Protein AF-A0A109KL50-F1 (afdb_monomer_lite)

InterPro domains:
  IPR015927 Peptidase S24/S26A/S26B/S26C [PF00717] (3-84)
  IPR036286 LexA/Signal peptidase-like superfamily [SSF51306] (3-86)
  IPR039418 LexA-like [cd06529] (3-81)

Organism: Pseudomonas fluorescens (NCBI:txid294)

Sequence (116 aa):
MVDNSMIDIIQQGATLAIDRGRTQIIDGEIYAVEHDGMLRIKYLYNRPGGGLRMRSHNASEHPDEYLNHEERFEQSFKIVGWVFWWSTLNNRRPPVPLDEHLLGWEGSKSEPEVGN

Foldseek 3Di:
DPDCLACVPANDPKDFDFDQVAFDADAQFWFF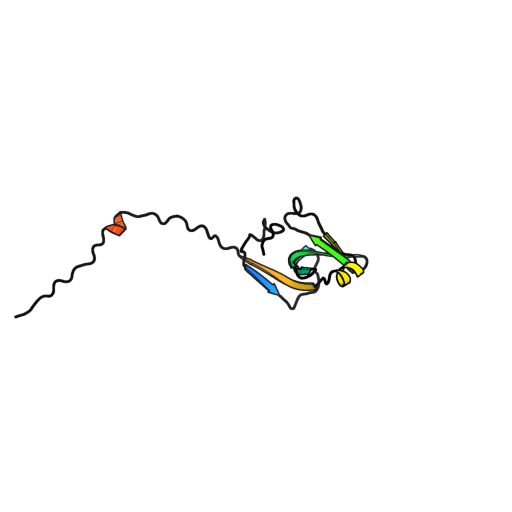KQWLNDTDIFGWDADPQRKIWTHGPPCVVPPIDIDHNVRCVVRVIGTRGTTPDIDDDPPPDDPDPPPVVVVPDPDDDDDDPPDD

pLDDT: mean 86.59, std 15.34, range [46.47, 98.62]

Secondary structure (DSSP, 8-state):
----TTTTTS-TT-EEEEETT--SPPTT-EEEEEETTEEEEEEEEEEGGGEEEEE-SSTTTSPPEEE-HHHHHHTT-EEEEEEEEEE------PPPP--GGGTT------------

Structure (mmCIF, N/CA/C/O backbone):
data_AF-A0A109KL50-F1
#
_entry.id   AF-A0A109KL50-F1
#
loop_
_atom_site.group_PDB
_atom_site.id
_atom_site.type_symbol
_atom_site.label_atom_id
_atom_site.label_alt_id
_atom_site.label_comp_id
_atom_site.label_asym_id
_atom_site.label_entity_id
_atom_site.label_seq_id
_atom_site.pdbx_PDB_ins_code
_atom_site.Cartn_x
_atom_site.Cartn_y
_atom_site.Cartn_z
_atom_site.occupancy
_atom_site.B_iso_or_equiv
_atom_site.auth_seq_id
_atom_site.auth_comp_id
_atom_site.auth_asym_id
_atom_site.auth_atom_id
_atom_site.pdbx_PDB_model_num
ATOM 1 N N . MET A 1 1 ? -4.291 -5.861 -12.693 1.00 51.41 1 MET A N 1
ATOM 2 C CA . MET A 1 1 ? -4.184 -4.481 -12.181 1.00 51.41 1 MET A CA 1
ATOM 3 C C . MET A 1 1 ? -3.736 -3.618 -13.342 1.00 51.41 1 MET A C 1
ATOM 5 O O . MET A 1 1 ? -2.789 -4.020 -13.999 1.00 51.41 1 MET A O 1
ATOM 9 N N . VAL A 1 2 ? -4.474 -2.566 -13.687 1.00 59.41 2 VAL A N 1
ATOM 10 C CA . VAL A 1 2 ? -4.133 -1.616 -14.767 1.00 59.41 2 VAL A CA 1
ATOM 11 C C . VAL A 1 2 ? -3.988 -0.244 -14.111 1.00 59.41 2 VAL A C 1
ATOM 13 O O . VAL A 1 2 ? -4.696 0.697 -14.446 1.00 59.41 2 VAL A O 1
ATOM 16 N N . ASP A 1 3 ? -3.170 -0.179 -13.062 1.00 70.25 3 ASP A N 1
ATOM 17 C CA . ASP A 1 3 ? -2.897 1.061 -12.344 1.00 70.25 3 ASP A CA 1
ATOM 18 C C . ASP A 1 3 ? -1.408 1.381 -12.474 1.00 70.25 3 ASP A C 1
ATOM 20 O O . ASP A 1 3 ? -0.561 0.495 -12.373 1.00 70.25 3 ASP A O 1
ATOM 24 N N . ASN A 1 4 ? -1.098 2.644 -12.760 1.00 83.94 4 ASN A N 1
ATOM 25 C CA . ASN A 1 4 ? 0.260 3.175 -12.855 1.00 83.94 4 ASN A CA 1
ATOM 26 C C . ASN A 1 4 ? 0.701 3.854 -11.546 1.00 83.94 4 ASN A C 1
ATOM 28 O O . ASN A 1 4 ? 1.711 4.554 -11.508 1.00 83.94 4 ASN A O 1
ATOM 32 N N . SER A 1 5 ? -0.033 3.634 -10.453 1.00 85.69 5 SER A N 1
ATOM 33 C CA . SER A 1 5 ? 0.204 4.328 -9.188 1.00 85.69 5 SER A CA 1
ATOM 34 C C . SER A 1 5 ? 1.462 3.841 -8.469 1.00 85.69 5 SER A C 1
ATOM 36 O O . SER A 1 5 ? 2.088 4.585 -7.712 1.00 85.69 5 SER A O 1
ATOM 38 N N . MET A 1 6 ? 1.859 2.600 -8.747 1.00 92.75 6 MET A N 1
ATOM 39 C CA . MET A 1 6 ? 3.066 1.971 -8.218 1.00 92.75 6 MET A CA 1
ATOM 40 C C . MET A 1 6 ? 4.105 1.684 -9.314 1.00 92.75 6 MET A C 1
ATOM 42 O O . MET A 1 6 ? 5.090 1.011 -9.026 1.00 92.75 6 MET A O 1
ATOM 46 N N . ILE A 1 7 ? 3.911 2.182 -10.546 1.00 89.62 7 ILE A N 1
ATOM 47 C CA . ILE A 1 7 ? 4.626 1.721 -11.754 1.00 89.62 7 ILE A CA 1
ATOM 48 C C . ILE A 1 7 ? 6.153 1.818 -11.664 1.00 89.62 7 ILE A C 1
ATOM 50 O O . ILE A 1 7 ? 6.850 0.953 -12.193 1.00 89.62 7 ILE A O 1
ATOM 54 N N . ASP A 1 8 ? 6.661 2.824 -10.954 1.00 88.12 8 ASP A N 1
ATOM 55 C CA . ASP A 1 8 ? 8.098 3.073 -10.804 1.00 88.12 8 ASP A CA 1
ATOM 56 C C . ASP A 1 8 ? 8.815 1.968 -10.014 1.00 88.12 8 ASP A C 1
ATOM 58 O O . ASP A 1 8 ? 10.019 1.774 -10.172 1.00 88.12 8 ASP A O 1
ATOM 62 N N . ILE A 1 9 ? 8.079 1.221 -9.182 1.00 92.12 9 ILE A N 1
ATOM 63 C CA . ILE A 1 9 ? 8.622 0.118 -8.376 1.00 92.12 9 ILE A CA 1
ATOM 64 C C . ILE A 1 9 ? 7.998 -1.238 -8.710 1.00 92.12 9 ILE A C 1
ATOM 66 O O . ILE A 1 9 ? 8.697 -2.251 -8.735 1.00 92.12 9 ILE A O 1
ATOM 70 N N . ILE A 1 10 ? 6.698 -1.267 -8.990 1.00 92.38 10 ILE A N 1
ATOM 71 C CA . ILE A 1 10 ? 5.898 -2.444 -9.316 1.00 92.38 10 ILE A CA 1
ATOM 72 C C . ILE A 1 10 ? 5.332 -2.201 -10.709 1.00 92.38 10 ILE A C 1
ATOM 74 O O . ILE A 1 10 ? 4.305 -1.548 -10.887 1.00 92.38 10 ILE A O 1
ATOM 78 N N . GLN A 1 11 ? 6.041 -2.718 -11.707 1.00 90.69 11 GLN A N 1
ATOM 79 C CA . GLN A 1 11 ? 5.692 -2.495 -13.102 1.00 90.69 11 GLN A CA 1
ATOM 80 C C . GLN A 1 11 ? 4.387 -3.204 -13.476 1.00 90.69 11 GLN A C 1
ATOM 82 O O . GLN A 1 11 ? 3.973 -4.198 -12.872 1.00 90.69 11 GLN A O 1
ATOM 87 N N . GLN A 1 12 ? 3.758 -2.717 -14.541 1.00 87.81 12 GLN A N 1
ATOM 88 C CA . GLN A 1 12 ? 2.562 -3.321 -15.104 1.00 87.81 12 GLN A CA 1
ATOM 89 C C . GLN A 1 12 ? 2.837 -4.788 -15.466 1.00 87.81 12 GLN A C 1
ATOM 91 O O . GLN A 1 12 ? 3.774 -5.097 -16.199 1.00 87.81 12 GLN A O 1
ATOM 96 N N . GLY A 1 13 ? 1.998 -5.696 -14.963 1.00 87.50 13 GLY A N 1
ATOM 97 C CA . GLY A 1 13 ? 2.163 -7.139 -15.168 1.00 87.50 13 GLY A CA 1
ATOM 98 C C . GLY A 1 13 ? 3.118 -7.827 -14.188 1.00 87.50 13 GLY A C 1
ATOM 99 O O . GLY A 1 13 ? 3.360 -9.025 -14.337 1.00 87.50 13 GLY A O 1
ATOM 100 N N . ALA A 1 14 ? 3.638 -7.118 -13.181 1.00 92.06 14 ALA A N 1
ATOM 101 C CA . ALA A 1 14 ? 4.392 -7.737 -12.098 1.00 92.06 14 ALA A CA 1
ATOM 102 C C . ALA A 1 14 ? 3.546 -8.766 -11.327 1.00 92.06 14 ALA A C 1
ATOM 104 O O . ALA A 1 14 ? 2.336 -8.613 -11.145 1.00 92.06 14 ALA A O 1
ATOM 105 N N . THR A 1 15 ? 4.210 -9.815 -10.843 1.00 93.88 15 THR A N 1
ATOM 106 C CA . THR A 1 15 ? 3.626 -10.797 -9.924 1.00 93.88 15 THR A CA 1
ATOM 107 C C . THR A 1 15 ? 3.949 -10.399 -8.490 1.00 93.88 15 THR A C 1
ATOM 109 O O . THR A 1 15 ? 5.089 -10.046 -8.188 1.00 93.88 15 THR A O 1
ATOM 112 N N . LEU A 1 16 ? 2.947 -10.466 -7.613 1.00 96.06 16 LEU A N 1
ATOM 113 C CA . LEU A 1 16 ? 3.030 -10.062 -6.210 1.00 96.06 16 LEU A CA 1
ATOM 114 C C . LEU A 1 16 ? 2.905 -11.284 -5.300 1.00 96.06 16 LEU A C 1
ATOM 116 O O . LEU A 1 16 ? 2.045 -12.136 -5.529 1.00 96.06 16 LEU A O 1
ATOM 120 N N . ALA A 1 17 ? 3.706 -11.330 -4.238 1.00 97.38 17 ALA A N 1
ATOM 121 C CA . ALA A 1 17 ? 3.507 -12.254 -3.129 1.00 97.38 17 ALA A CA 1
ATOM 122 C C . ALA A 1 17 ? 2.958 -11.489 -1.917 1.00 97.38 17 ALA A C 1
ATOM 124 O O . ALA A 1 17 ? 3.516 -10.469 -1.504 1.00 97.38 17 ALA A O 1
ATOM 125 N N . ILE A 1 18 ? 1.835 -11.972 -1.378 1.00 98.31 18 ILE A N 1
ATOM 126 C CA . ILE A 1 18 ? 1.059 -11.294 -0.333 1.00 98.31 18 ILE A CA 1
ATOM 127 C C . ILE A 1 18 ? 0.915 -12.218 0.877 1.00 98.31 18 ILE A C 1
ATOM 129 O O . ILE A 1 18 ? 0.424 -13.341 0.749 1.00 98.31 18 ILE A O 1
ATOM 133 N N . ASP A 1 19 ? 1.282 -11.724 2.057 1.00 98.25 19 ASP A N 1
ATOM 134 C CA . ASP A 1 19 ? 0.979 -12.360 3.338 1.00 98.25 19 ASP A CA 1
ATOM 135 C C . ASP A 1 19 ? -0.402 -11.900 3.831 1.00 98.25 19 ASP A C 1
ATOM 137 O O . ASP A 1 19 ? -0.571 -10.794 4.350 1.00 98.25 19 ASP A O 1
ATOM 141 N N . ARG A 1 20 ? -1.404 -12.772 3.673 1.00 98.12 20 ARG A N 1
ATOM 142 C CA . ARG A 1 20 ? -2.796 -12.517 4.085 1.00 98.12 20 ARG A CA 1
ATOM 143 C C . ARG A 1 20 ? -3.011 -12.569 5.601 1.00 98.12 20 ARG A C 1
ATOM 145 O O . ARG A 1 20 ? -4.061 -12.143 6.070 1.00 98.12 20 ARG A O 1
ATOM 152 N N . GLY A 1 21 ? -2.052 -13.097 6.365 1.00 97.75 21 GLY A N 1
ATOM 153 C CA . GLY A 1 21 ? -2.089 -13.090 7.828 1.00 97.75 21 GLY A CA 1
ATOM 154 C C . GLY A 1 21 ? -1.665 -11.747 8.422 1.00 97.75 21 GLY A C 1
ATOM 155 O O . GLY A 1 21 ? -1.981 -11.452 9.574 1.00 97.75 21 GLY A O 1
ATOM 156 N N . ARG A 1 22 ? -0.980 -10.904 7.638 1.00 97.00 22 ARG A N 1
ATOM 157 C CA . ARG A 1 22 ? -0.506 -9.585 8.065 1.00 97.00 22 ARG A CA 1
ATOM 158 C C . ARG A 1 22 ? -1.398 -8.473 7.540 1.00 97.00 22 ARG A C 1
ATOM 160 O O . ARG A 1 22 ? -1.154 -7.889 6.489 1.00 97.00 22 ARG A O 1
ATOM 167 N N . THR A 1 23 ? -2.425 -8.163 8.322 1.00 96.94 23 THR A N 1
ATOM 168 C CA . THR A 1 23 ? -3.369 -7.066 8.053 1.00 96.94 23 THR A CA 1
ATOM 169 C C . THR A 1 23 ? -3.154 -5.851 8.951 1.00 96.94 23 THR A C 1
ATOM 171 O O . THR A 1 23 ? -3.741 -4.798 8.715 1.00 96.94 23 THR A O 1
ATOM 174 N N . GLN A 1 24 ? -2.301 -5.961 9.971 1.00 96.75 24 GLN A N 1
ATOM 175 C CA . GLN A 1 24 ? -1.923 -4.819 10.793 1.00 96.75 24 GLN A CA 1
ATOM 176 C C . GLN A 1 24 ? -1.007 -3.886 9.998 1.00 96.75 24 GLN A C 1
ATOM 178 O O . GLN A 1 24 ? -0.018 -4.336 9.419 1.00 96.75 24 GLN A O 1
ATOM 183 N N . ILE A 1 25 ? -1.346 -2.595 9.980 1.00 97.19 25 ILE A N 1
ATOM 184 C CA . ILE A 1 25 ? -0.585 -1.569 9.263 1.00 97.19 25 ILE A CA 1
ATOM 185 C C . ILE A 1 25 ? 0.703 -1.266 10.025 1.00 97.19 25 ILE A C 1
ATOM 187 O O . ILE A 1 25 ? 0.657 -0.831 11.177 1.00 97.19 25 ILE A O 1
ATOM 191 N N . ILE A 1 26 ? 1.825 -1.442 9.336 1.00 97.81 26 ILE A N 1
ATOM 192 C CA . ILE A 1 26 ? 3.120 -0.861 9.667 1.00 97.81 26 ILE A CA 1
ATOM 193 C C . ILE A 1 26 ? 3.318 0.310 8.705 1.00 97.81 26 ILE A C 1
ATOM 195 O O . ILE A 1 26 ? 3.195 0.156 7.490 1.00 97.81 26 ILE A O 1
ATOM 199 N N . ASP A 1 27 ? 3.564 1.492 9.255 1.00 98.06 27 ASP A N 1
ATOM 200 C CA . ASP A 1 27 ? 3.612 2.723 8.475 1.00 98.06 27 ASP A CA 1
ATOM 201 C C . ASP A 1 27 ? 4.725 2.683 7.421 1.00 98.06 27 ASP A C 1
ATOM 203 O O . ASP A 1 27 ? 5.889 2.436 7.730 1.00 98.06 27 ASP A O 1
ATOM 207 N N . GLY A 1 28 ? 4.363 2.975 6.171 1.00 97.31 28 GLY A N 1
ATOM 208 C CA . GLY A 1 28 ? 5.298 2.994 5.044 1.00 97.31 28 GLY A CA 1
ATOM 209 C C . GLY A 1 28 ? 5.532 1.642 4.380 1.00 97.31 28 GLY A C 1
ATOM 210 O O . GLY A 1 28 ? 6.252 1.590 3.385 1.00 97.31 28 GLY A O 1
ATOM 211 N N . GLU A 1 29 ? 4.885 0.582 4.858 1.00 98.12 29 GLU A N 1
ATOM 212 C CA . GLU A 1 29 ? 4.870 -0.712 4.183 1.00 98.12 29 GLU A CA 1
ATOM 213 C C . GLU A 1 29 ? 3.810 -0.761 3.074 1.00 98.12 29 GLU A C 1
ATOM 215 O O . GLU A 1 29 ? 2.837 0.005 3.055 1.00 98.12 29 GLU A O 1
ATOM 220 N N . ILE A 1 30 ? 4.015 -1.676 2.125 1.00 97.94 30 ILE A N 1
ATOM 221 C CA . ILE A 1 30 ? 3.145 -1.860 0.962 1.00 97.94 30 ILE A CA 1
ATOM 222 C C . ILE A 1 30 ? 2.102 -2.930 1.270 1.00 97.94 30 ILE A C 1
ATOM 224 O O . ILE A 1 30 ? 2.426 -4.038 1.696 1.00 97.94 30 ILE A O 1
ATOM 228 N N . TYR A 1 31 ? 0.839 -2.622 0.993 1.00 98.31 31 TYR A N 1
ATOM 229 C CA . TYR A 1 31 ? -0.268 -3.550 1.186 1.00 98.31 31 TYR A CA 1
ATOM 230 C C . TYR A 1 31 ? -1.101 -3.689 -0.076 1.00 98.31 31 TYR A C 1
ATOM 232 O O . TYR A 1 31 ? -1.280 -2.741 -0.845 1.00 98.31 31 TYR A O 1
ATOM 240 N N . ALA A 1 32 ? -1.663 -4.883 -0.234 1.00 97.94 32 ALA A N 1
ATOM 241 C CA . ALA A 1 32 ? -2.812 -5.091 -1.087 1.00 97.94 32 ALA A CA 1
ATOM 242 C C . ALA A 1 32 ? -4.071 -4.748 -0.293 1.00 97.94 32 ALA A C 1
ATOM 244 O O . ALA A 1 32 ? -4.273 -5.245 0.819 1.00 97.94 32 ALA A O 1
ATOM 245 N N . VAL A 1 33 ? -4.913 -3.897 -0.866 1.00 97.44 33 VAL A N 1
ATOM 246 C CA . VAL A 1 33 ? -6.160 -3.442 -0.251 1.00 97.44 33 VAL A CA 1
ATOM 247 C C . VAL A 1 33 ? -7.321 -3.615 -1.217 1.00 97.44 33 VAL A C 1
ATOM 249 O O . VAL A 1 33 ? -7.148 -3.529 -2.432 1.00 97.44 33 VAL A O 1
ATOM 252 N N . GLU A 1 34 ? -8.498 -3.859 -0.663 1.00 97.00 34 GLU A N 1
ATOM 253 C CA . GLU A 1 34 ? -9.784 -3.755 -1.341 1.00 97.00 34 GLU A CA 1
ATOM 254 C C . GLU A 1 34 ? -10.449 -2.470 -0.847 1.00 97.00 34 GLU A C 1
ATOM 256 O O . GLU A 1 34 ? -10.573 -2.251 0.358 1.00 97.00 34 GLU A O 1
ATOM 261 N N . HIS A 1 35 ? -10.833 -1.601 -1.772 1.00 95.69 35 HIS A N 1
ATOM 262 C CA . HIS A 1 35 ? -11.463 -0.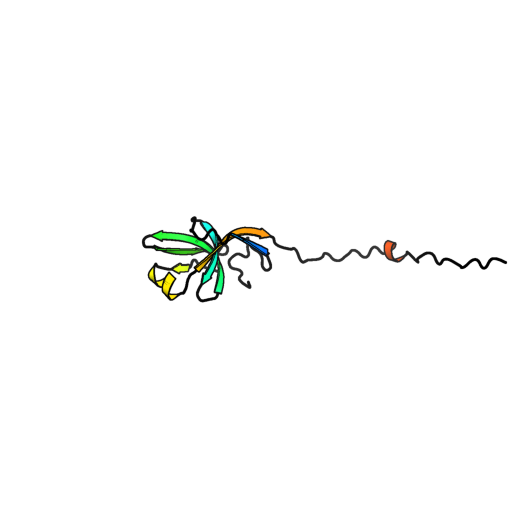320 -1.478 1.00 95.69 35 HIS A CA 1
ATOM 263 C C . HIS A 1 35 ? -12.634 -0.145 -2.445 1.00 95.69 35 HIS A C 1
ATOM 265 O O . HIS A 1 35 ? -12.404 -0.127 -3.654 1.00 95.69 35 HIS A O 1
ATOM 271 N N . ASP A 1 36 ? -13.870 -0.128 -1.931 1.00 94.56 36 ASP A N 1
ATOM 272 C CA . ASP A 1 36 ? -15.107 -0.148 -2.730 1.00 94.56 36 ASP A CA 1
ATOM 273 C C . ASP A 1 36 ? -15.103 -1.208 -3.851 1.00 94.56 36 ASP A C 1
ATOM 275 O O . ASP A 1 36 ? -15.462 -0.968 -5.003 1.00 94.56 36 ASP A O 1
ATOM 279 N N . GLY A 1 37 ? -14.637 -2.418 -3.520 1.00 93.75 37 GLY A N 1
ATOM 280 C CA . GLY A 1 37 ? -14.552 -3.545 -4.455 1.00 93.75 37 GLY A CA 1
ATOM 281 C C . GLY A 1 37 ? -13.379 -3.486 -5.442 1.00 93.75 37 GLY A C 1
ATOM 282 O O . GLY A 1 37 ? -13.191 -4.418 -6.226 1.00 93.75 37 GLY A O 1
ATOM 283 N N . MET A 1 38 ? -12.549 -2.440 -5.401 1.00 94.38 38 MET A N 1
ATOM 284 C CA . MET A 1 38 ? -11.344 -2.328 -6.222 1.00 94.38 38 MET A CA 1
ATOM 285 C C . MET A 1 38 ? -10.112 -2.831 -5.471 1.00 94.38 38 MET A C 1
ATOM 287 O O . MET A 1 38 ? -9.789 -2.343 -4.388 1.00 94.38 38 MET A O 1
ATOM 291 N N . LEU A 1 39 ? -9.370 -3.758 -6.084 1.00 94.38 39 LEU A N 1
ATOM 292 C CA . LEU A 1 39 ? -8.060 -4.187 -5.592 1.00 94.38 39 LEU A CA 1
ATOM 293 C C . LEU A 1 39 ? -6.977 -3.188 -5.996 1.00 94.38 39 LEU A C 1
ATOM 295 O O . LEU A 1 39 ? -6.825 -2.872 -7.177 1.00 94.38 39 LEU A O 1
ATOM 299 N N . ARG A 1 40 ? -6.209 -2.715 -5.015 1.00 95.38 40 ARG A N 1
ATOM 300 C CA . ARG A 1 40 ? -5.207 -1.654 -5.177 1.00 95.38 40 ARG A CA 1
ATOM 301 C C . ARG A 1 40 ? -3.955 -2.002 -4.376 1.00 95.38 40 ARG A C 1
ATOM 303 O O . ARG A 1 40 ? -4.056 -2.630 -3.323 1.00 95.38 40 ARG A O 1
ATOM 310 N N . ILE A 1 41 ? -2.786 -1.576 -4.852 1.00 96.50 41 ILE A N 1
ATOM 311 C CA . ILE A 1 41 ? -1.532 -1.650 -4.087 1.00 96.50 41 ILE A CA 1
ATOM 312 C C . ILE A 1 41 ? -1.148 -0.245 -3.654 1.00 96.50 41 ILE A C 1
ATOM 314 O O . ILE A 1 41 ? -1.043 0.651 -4.490 1.00 96.50 41 ILE A O 1
ATOM 318 N N . LYS A 1 42 ? -0.966 -0.042 -2.349 1.00 97.62 42 LYS A N 1
ATOM 319 C CA . LYS A 1 42 ? -0.650 1.268 -1.767 1.00 97.62 42 LYS A CA 1
ATOM 320 C C . LYS A 1 42 ? 0.319 1.122 -0.606 1.00 97.62 42 LYS A C 1
ATOM 322 O O . LYS A 1 42 ? 0.311 0.110 0.094 1.00 97.62 42 LYS A O 1
ATOM 327 N N . TYR A 1 43 ? 1.094 2.172 -0.365 1.00 98.06 43 TYR A N 1
ATOM 328 C CA . TYR A 1 43 ? 1.698 2.383 0.944 1.00 98.06 43 TYR A CA 1
ATOM 329 C C . TYR A 1 43 ? 0.613 2.802 1.929 1.00 98.06 43 TYR A C 1
ATOM 331 O O . TYR A 1 43 ? -0.187 3.690 1.614 1.00 98.06 43 TYR A O 1
ATOM 339 N N . LEU A 1 44 ? 0.594 2.197 3.113 1.00 98.31 44 LEU A N 1
ATOM 340 C CA . LEU A 1 44 ? -0.359 2.551 4.162 1.00 98.31 44 LEU A CA 1
ATOM 341 C C . LEU A 1 44 ? 0.340 3.257 5.322 1.00 98.31 44 LEU A C 1
ATOM 343 O O . LEU A 1 44 ? 1.439 2.884 5.725 1.00 98.31 44 LEU A O 1
ATOM 347 N N . TYR A 1 45 ? -0.327 4.269 5.871 1.00 98.19 45 TYR A N 1
ATOM 348 C CA . TYR A 1 45 ? 0.092 4.956 7.090 1.00 98.19 45 TYR A CA 1
ATOM 349 C C . TYR A 1 45 ? -1.115 5.161 7.996 1.00 98.19 45 TYR A C 1
ATOM 351 O O . TYR A 1 45 ? -2.165 5.647 7.551 1.00 98.19 45 TYR A O 1
ATOM 359 N N . ASN A 1 46 ? -0.968 4.828 9.273 1.00 97.06 46 ASN A N 1
ATOM 360 C CA . ASN A 1 46 ? -1.962 5.180 10.268 1.00 97.06 46 ASN A CA 1
ATOM 361 C C . ASN A 1 46 ? -1.970 6.692 10.492 1.00 97.06 46 ASN A C 1
ATOM 363 O O . ASN A 1 46 ? -0.944 7.370 10.477 1.00 97.06 46 ASN A O 1
ATOM 367 N N . ARG A 1 47 ? -3.162 7.231 10.731 1.00 96.06 47 ARG A N 1
ATOM 368 C CA . ARG A 1 47 ? -3.348 8.608 11.175 1.00 96.06 47 ARG A CA 1
ATOM 369 C C . ARG A 1 47 ? -4.064 8.636 12.526 1.00 96.06 47 ARG A C 1
ATOM 371 O O . ARG A 1 47 ? -4.821 7.712 12.835 1.00 96.06 47 ARG A O 1
ATOM 378 N N . PRO A 1 48 ? -3.878 9.710 13.318 1.00 94.62 48 PRO A N 1
ATOM 379 C CA . PRO A 1 48 ? -4.630 9.911 14.552 1.00 94.62 48 PRO A CA 1
ATOM 380 C C . PRO A 1 48 ? -6.143 9.779 14.343 1.00 94.62 48 PRO A C 1
ATOM 382 O O . PRO A 1 48 ? -6.659 10.089 13.267 1.00 94.62 48 PRO A O 1
ATOM 385 N N . GLY A 1 49 ? -6.846 9.312 15.377 1.00 92.62 49 GLY A N 1
ATOM 386 C CA . GLY A 1 49 ? -8.300 9.130 15.333 1.00 92.62 49 GLY A CA 1
ATOM 387 C C . GLY A 1 49 ? -8.767 7.981 14.434 1.00 92.62 49 GLY A C 1
ATOM 388 O O . GLY A 1 49 ? -9.902 8.003 13.981 1.00 92.62 49 GLY A O 1
ATOM 389 N N . GLY A 1 50 ? -7.905 7.001 14.136 1.00 92.06 50 GLY A N 1
ATOM 390 C CA . GLY A 1 50 ? -8.257 5.847 13.297 1.00 92.06 50 GLY A CA 1
ATOM 391 C C . GLY A 1 50 ? -8.234 6.126 11.791 1.00 92.06 50 GLY A C 1
ATOM 392 O O . GLY A 1 50 ? -8.699 5.298 11.009 1.00 92.06 50 GLY A O 1
ATOM 393 N N . GLY A 1 51 ? -7.688 7.270 11.371 1.00 94.94 51 GLY A N 1
ATOM 394 C CA . GLY A 1 51 ? -7.561 7.610 9.958 1.00 94.94 51 GLY A CA 1
ATOM 395 C C . GLY A 1 51 ? -6.529 6.751 9.217 1.00 94.94 51 GLY A C 1
ATOM 396 O O . GLY A 1 51 ? -5.655 6.118 9.810 1.00 94.94 51 GLY A O 1
ATOM 397 N N . LEU A 1 52 ? -6.623 6.721 7.893 1.00 97.38 52 LEU A N 1
ATOM 398 C CA . LEU A 1 52 ? -5.677 6.120 6.956 1.00 97.38 52 LEU A CA 1
ATOM 399 C C . LEU A 1 52 ? -5.141 7.184 6.013 1.00 97.38 52 LEU A C 1
ATOM 401 O O . LEU A 1 52 ? -5.889 8.046 5.555 1.00 97.38 52 LEU A O 1
ATOM 405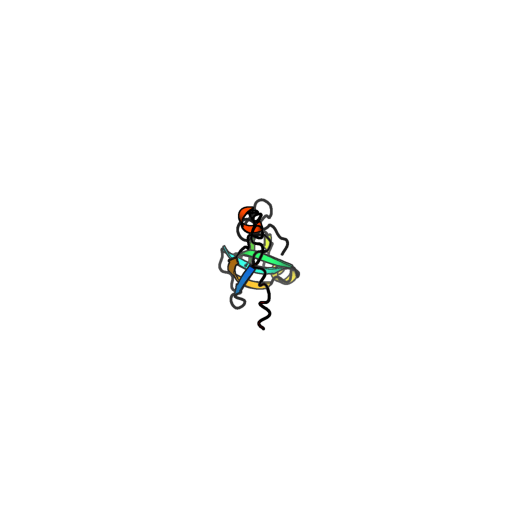 N N . ARG A 1 53 ? -3.873 7.061 5.648 1.00 97.75 53 ARG A N 1
ATOM 406 C CA . ARG A 1 53 ? -3.353 7.629 4.407 1.00 97.75 53 ARG A CA 1
ATOM 407 C C . ARG A 1 53 ? -2.939 6.484 3.494 1.00 97.75 53 ARG A C 1
ATOM 409 O O . ARG A 1 53 ? -2.141 5.639 3.898 1.00 97.75 53 ARG A O 1
ATOM 416 N N . MET A 1 54 ? -3.477 6.482 2.282 1.00 97.56 54 MET A N 1
ATOM 417 C CA . MET A 1 54 ? -3.057 5.609 1.193 1.00 97.56 54 MET A CA 1
ATOM 418 C C . MET A 1 54 ? -2.201 6.428 0.240 1.00 97.56 54 MET A C 1
ATOM 420 O O . MET A 1 54 ? -2.656 7.429 -0.311 1.00 97.56 54 MET A O 1
ATOM 424 N N . ARG A 1 55 ? -0.956 6.004 0.052 1.00 97.38 55 ARG A N 1
ATOM 425 C CA . ARG A 1 55 ? 0.007 6.706 -0.790 1.00 97.38 55 ARG A CA 1
ATOM 426 C C . ARG A 1 55 ? 0.408 5.848 -1.981 1.00 97.38 55 ARG A C 1
ATOM 428 O O . ARG A 1 55 ? 0.700 4.660 -1.842 1.00 97.38 55 ARG A O 1
ATOM 435 N N . SER A 1 56 ? 0.442 6.482 -3.143 1.00 96.25 56 SER A N 1
ATOM 436 C CA . SER A 1 56 ? 1.016 5.932 -4.372 1.00 96.25 56 SER A CA 1
ATOM 437 C C . SER A 1 56 ? 2.525 6.191 -4.401 1.00 96.25 56 SER A C 1
ATOM 439 O O . SER A 1 56 ? 2.992 7.177 -3.827 1.00 96.25 56 SER A O 1
ATOM 441 N N . HIS A 1 57 ? 3.301 5.340 -5.076 1.00 94.62 57 HIS A N 1
ATOM 442 C CA . HIS A 1 57 ? 4.713 5.651 -5.317 1.00 94.62 57 HIS A CA 1
ATOM 443 C C . HIS A 1 57 ? 4.840 6.831 -6.292 1.00 94.62 57 HIS A C 1
ATOM 445 O O . HIS A 1 57 ? 5.526 7.809 -5.994 1.00 94.62 57 HIS A O 1
ATOM 451 N N . ASN A 1 58 ? 4.079 6.784 -7.391 1.00 92.44 58 ASN A N 1
ATOM 452 C CA . ASN A 1 58 ? 3.946 7.863 -8.370 1.00 92.44 58 ASN A CA 1
ATOM 453 C C . ASN A 1 58 ? 2.979 8.946 -7.849 1.00 92.44 58 ASN A C 1
ATOM 455 O O . ASN A 1 58 ? 1.875 9.142 -8.359 1.00 92.44 58 ASN A O 1
ATOM 459 N N . ALA A 1 59 ? 3.364 9.612 -6.757 1.00 89.19 59 ALA A N 1
ATOM 460 C CA . ALA A 1 59 ? 2.519 10.586 -6.063 1.00 89.19 59 ALA A CA 1
ATOM 461 C C . ALA A 1 59 ? 2.278 11.882 -6.863 1.00 89.19 59 ALA A C 1
ATOM 463 O O . ALA A 1 59 ? 1.327 12.607 -6.579 1.00 89.19 59 ALA A O 1
ATOM 464 N N . SER A 1 60 ? 3.124 12.176 -7.856 1.00 90.00 60 SER A N 1
ATOM 465 C CA . SER A 1 60 ? 2.964 13.322 -8.761 1.00 90.00 60 SER A CA 1
ATOM 466 C C . SER A 1 60 ? 1.710 13.219 -9.623 1.00 90.00 60 SER A C 1
ATOM 468 O O . SER A 1 60 ? 1.043 14.225 -9.843 1.00 90.00 60 SER A O 1
ATOM 470 N N . GLU A 1 61 ? 1.385 12.014 -10.092 1.00 90.81 61 GLU A N 1
ATOM 471 C CA . GLU A 1 61 ? 0.192 11.758 -10.909 1.00 90.81 61 GLU A CA 1
ATOM 472 C C . GLU A 1 61 ? -0.969 11.204 -10.074 1.00 90.81 61 GLU A C 1
ATOM 474 O O . GLU A 1 61 ? -2.135 11.379 -10.425 1.00 90.81 61 GLU A O 1
ATOM 479 N N . HIS A 1 62 ? -0.658 10.561 -8.945 1.00 91.62 62 HIS A N 1
ATOM 480 C CA . HIS A 1 62 ? -1.630 9.934 -8.055 1.00 91.62 62 HIS A CA 1
ATOM 481 C C . HIS A 1 62 ? -1.469 10.466 -6.628 1.00 91.62 62 HIS A C 1
ATOM 483 O O . HIS A 1 62 ? -0.780 9.829 -5.821 1.00 91.62 62 HIS A O 1
ATOM 489 N N . PRO A 1 63 ? -2.090 11.617 -6.307 1.00 94.31 63 PRO A N 1
ATOM 490 C CA . PRO A 1 63 ? -1.962 12.236 -4.995 1.00 94.31 63 PRO A CA 1
ATOM 491 C C . PRO A 1 63 ? -2.467 11.316 -3.882 1.00 94.31 63 PRO A C 1
ATOM 493 O O . PRO A 1 63 ? -3.225 10.373 -4.115 1.00 94.31 63 PRO A O 1
ATOM 496 N N . ASP A 1 64 ? -2.037 11.605 -2.657 1.00 96.50 64 ASP A N 1
ATOM 497 C CA . ASP A 1 64 ? -2.419 10.808 -1.498 1.00 96.50 64 ASP A CA 1
ATOM 498 C C . ASP A 1 64 ? -3.917 10.867 -1.225 1.00 96.50 64 ASP A C 1
ATOM 500 O O . ASP A 1 64 ? -4.540 11.931 -1.232 1.00 96.50 64 ASP A O 1
ATOM 504 N N . GLU A 1 65 ? -4.460 9.710 -0.878 1.00 96.00 65 GLU A N 1
ATOM 505 C CA . GLU A 1 65 ? -5.843 9.555 -0.466 1.00 96.00 65 GLU A CA 1
ATOM 506 C C . GLU A 1 65 ? -5.911 9.402 1.049 1.00 96.00 65 GLU A C 1
ATOM 508 O O . GLU A 1 65 ? -5.057 8.771 1.685 1.00 96.00 65 GLU A O 1
ATOM 513 N N . TYR A 1 66 ? -6.956 9.969 1.634 1.00 96.88 66 TYR A N 1
ATOM 514 C CA . TYR A 1 66 ? -7.148 9.994 3.071 1.00 96.88 66 TYR A CA 1
ATOM 515 C C . TYR A 1 66 ? -8.527 9.465 3.403 1.00 96.88 66 TYR A C 1
ATOM 517 O O . TYR A 1 66 ? -9.503 9.928 2.828 1.00 96.88 66 TYR A O 1
ATOM 525 N N . LEU A 1 67 ? -8.577 8.538 4.355 1.00 96.38 67 LEU A N 1
ATOM 526 C CA . LEU A 1 67 ? -9.822 8.055 4.933 1.00 96.38 67 LEU A CA 1
ATOM 527 C C . LEU A 1 67 ? -9.812 8.378 6.420 1.00 96.38 67 LEU A C 1
ATOM 529 O O . LEU A 1 67 ? -8.824 8.128 7.114 1.00 96.38 67 LEU A O 1
ATOM 533 N N . ASN A 1 68 ? -10.892 8.936 6.933 1.00 96.38 68 ASN A N 1
ATOM 534 C CA . ASN A 1 68 ? -11.149 8.998 8.360 1.00 96.38 68 ASN A CA 1
ATOM 535 C C . ASN A 1 68 ? -11.689 7.640 8.860 1.00 96.38 68 ASN A C 1
ATOM 537 O O . ASN A 1 68 ? -11.783 6.672 8.105 1.00 96.38 68 ASN A O 1
ATOM 541 N N . HIS A 1 69 ? -11.965 7.532 10.160 1.00 93.56 69 HIS A N 1
ATOM 542 C CA . HIS A 1 69 ? -12.433 6.276 10.742 1.00 93.56 69 HIS A CA 1
ATOM 543 C C . HIS A 1 69 ? -13.766 5.806 10.147 1.00 93.56 69 HIS A C 1
ATOM 545 O O . HIS A 1 69 ? -13.888 4.629 9.837 1.00 93.56 69 HIS A O 1
ATOM 551 N N . GLU A 1 70 ? -14.726 6.712 9.970 1.00 95.50 70 GLU A N 1
ATOM 552 C CA . GLU A 1 70 ? -16.070 6.433 9.454 1.00 95.50 70 GLU A CA 1
ATOM 553 C C . GLU A 1 70 ? -16.026 6.060 7.966 1.00 95.50 70 GLU A C 1
ATOM 555 O O . GLU A 1 70 ? -16.531 5.007 7.577 1.00 95.50 70 GLU A O 1
ATOM 560 N N . GLU A 1 71 ? -15.278 6.827 7.168 1.00 95.75 71 GLU A N 1
ATOM 561 C CA . GLU A 1 71 ? -15.082 6.585 5.731 1.00 95.75 71 GLU A CA 1
ATOM 562 C C . GLU A 1 71 ? -14.511 5.191 5.442 1.00 95.75 71 GLU A C 1
ATOM 564 O O . GLU A 1 71 ? -14.886 4.568 4.451 1.00 95.75 71 GLU A O 1
ATOM 569 N N . ARG A 1 72 ? -13.642 4.651 6.313 1.00 93.19 72 ARG A N 1
ATOM 570 C CA . ARG A 1 72 ? -13.130 3.277 6.151 1.00 93.19 72 ARG A CA 1
ATOM 571 C C . ARG A 1 72 ? -14.250 2.232 6.160 1.00 93.19 72 ARG A C 1
ATOM 573 O O . ARG A 1 72 ? -14.126 1.225 5.466 1.00 93.19 72 ARG A O 1
ATOM 580 N N . PHE A 1 73 ? -15.302 2.431 6.956 1.00 92.12 73 PHE A N 1
ATOM 581 C CA . PHE A 1 73 ? -16.431 1.501 7.021 1.00 92.12 73 PHE A CA 1
ATOM 582 C C . PHE A 1 73 ? -17.409 1.730 5.875 1.00 92.12 73 PHE A C 1
ATOM 584 O O . PHE A 1 73 ? -17.838 0.761 5.254 1.00 92.12 73 PHE A O 1
ATOM 591 N N . GLU A 1 74 ? -17.724 2.991 5.573 1.00 94.94 74 GLU A N 1
ATOM 592 C CA . GLU A 1 74 ? -18.646 3.353 4.492 1.00 94.94 74 GLU A CA 1
ATOM 593 C C . GLU A 1 74 ? -18.134 2.889 3.124 1.00 94.94 74 GLU A C 1
ATOM 595 O O . GLU A 1 74 ? -18.887 2.296 2.356 1.00 94.94 74 GLU A O 1
ATOM 600 N N . GLN A 1 75 ? -16.835 3.072 2.866 1.00 94.94 75 GLN A N 1
ATOM 601 C CA . GLN A 1 75 ? -16.173 2.721 1.600 1.00 94.94 75 GLN A CA 1
ATOM 602 C C . GLN A 1 75 ? -15.652 1.270 1.585 1.00 94.94 75 GLN A C 1
ATOM 604 O O . GLN A 1 75 ? -14.775 0.886 0.802 1.00 94.94 75 GLN A O 1
ATOM 609 N N . SER A 1 76 ? -16.142 0.443 2.520 1.00 94.19 76 SER A N 1
ATOM 610 C CA . SER A 1 76 ? -15.826 -0.987 2.616 1.00 94.19 76 SER A CA 1
ATOM 611 C C . SER A 1 76 ? -14.322 -1.305 2.545 1.00 94.19 76 SER A C 1
ATOM 613 O O . SER A 1 76 ? -13.920 -2.299 1.935 1.00 94.19 76 SER A O 1
ATOM 615 N N . PHE A 1 77 ? -13.477 -0.472 3.163 1.00 96.62 77 PHE A N 1
ATOM 616 C CA . PHE A 1 77 ? -12.025 -0.606 3.088 1.00 96.62 77 PHE A CA 1
ATOM 617 C C . PHE A 1 77 ? -11.540 -1.853 3.836 1.00 96.62 77 PHE A C 1
ATOM 619 O O . PHE A 1 77 ? -11.809 -2.039 5.027 1.00 96.62 77 PHE A O 1
ATOM 626 N N . LYS A 1 78 ? -10.760 -2.696 3.156 1.00 97.06 78 LYS A N 1
ATOM 627 C CA . LYS A 1 78 ? -10.184 -3.921 3.721 1.00 97.06 78 LYS A CA 1
ATOM 628 C C . LYS A 1 78 ? -8.735 -4.087 3.300 1.00 97.06 78 LYS A C 1
ATOM 630 O O . LYS A 1 78 ? -8.370 -3.902 2.144 1.00 97.06 78 LYS A O 1
ATOM 635 N N . ILE A 1 79 ? -7.908 -4.533 4.238 1.00 97.94 79 ILE A N 1
ATOM 636 C CA . ILE A 1 79 ? -6.536 -4.943 3.943 1.00 97.94 79 ILE A CA 1
ATOM 637 C C . ILE A 1 79 ? -6.564 -6.419 3.567 1.00 97.94 79 ILE A C 1
ATOM 639 O O . ILE A 1 79 ? -6.986 -7.259 4.360 1.00 97.94 79 ILE A O 1
ATOM 643 N N . VAL A 1 80 ? -6.111 -6.728 2.355 1.00 98.12 80 VAL A N 1
ATOM 644 C CA . VAL A 1 80 ? -5.994 -8.103 1.855 1.00 98.12 80 VAL A CA 1
ATOM 645 C C . VAL A 1 80 ? -4.753 -8.778 2.440 1.00 98.12 80 VAL A C 1
ATOM 647 O O . VAL A 1 80 ? -4.802 -9.962 2.769 1.00 98.12 80 VAL A O 1
ATOM 650 N N . GLY A 1 81 ? -3.654 -8.031 2.577 1.00 98.44 81 GLY A N 1
ATOM 651 C CA . GLY A 1 81 ? -2.417 -8.498 3.201 1.00 98.44 81 GLY A CA 1
ATOM 652 C C . GLY A 1 81 ? -1.202 -7.630 2.873 1.00 98.44 81 GLY A C 1
ATOM 653 O O . GLY A 1 81 ? -1.263 -6.752 2.008 1.00 98.44 81 GLY A O 1
ATOM 654 N N . TRP A 1 82 ? -0.095 -7.891 3.565 1.00 98.62 82 TRP A N 1
ATOM 655 C CA . TRP A 1 82 ? 1.191 -7.224 3.346 1.00 98.62 82 TRP A CA 1
ATOM 656 C C . TRP A 1 82 ? 1.880 -7.769 2.094 1.00 98.62 82 TRP A C 1
ATOM 658 O O . TRP A 1 82 ? 1.982 -8.982 1.906 1.00 98.62 82 TRP A O 1
ATOM 668 N N . VAL A 1 83 ? 2.359 -6.874 1.233 1.00 98.19 83 VAL A N 1
ATOM 669 C CA . VAL A 1 83 ? 3.136 -7.224 0.042 1.00 98.19 83 VAL A CA 1
ATOM 670 C C . VAL A 1 83 ? 4.603 -7.287 0.444 1.00 98.19 83 VAL A C 1
ATOM 672 O O . VAL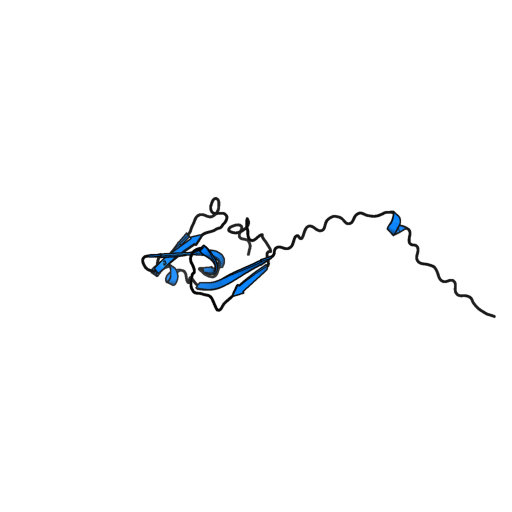 A 1 83 ? 5.241 -6.257 0.635 1.00 98.19 83 VAL A O 1
ATOM 675 N N . PHE A 1 84 ? 5.146 -8.496 0.548 1.00 96.94 84 PHE A N 1
ATOM 676 C CA . PHE A 1 84 ? 6.531 -8.694 0.986 1.00 96.94 84 PHE A CA 1
ATOM 677 C C . PHE A 1 84 ? 7.514 -8.888 -0.168 1.00 96.94 84 PHE A C 1
ATOM 679 O O . PHE A 1 84 ? 8.726 -8.858 0.035 1.00 96.94 84 PHE A O 1
ATOM 686 N N . TRP A 1 85 ? 7.005 -9.135 -1.376 1.00 97.19 85 TRP A N 1
ATOM 687 C CA . TRP A 1 85 ? 7.834 -9.372 -2.549 1.00 97.19 85 TRP A CA 1
ATOM 688 C C . TRP A 1 85 ? 7.066 -9.138 -3.849 1.00 97.19 85 TRP A C 1
ATOM 690 O O . TRP A 1 85 ? 5.856 -9.372 -3.934 1.00 97.19 85 TRP A O 1
ATOM 700 N N . TRP A 1 86 ? 7.796 -8.729 -4.884 1.00 95.81 86 TRP A N 1
ATOM 701 C CA . TRP A 1 86 ? 7.300 -8.643 -6.250 1.00 95.81 86 TRP A CA 1
ATOM 702 C C . TRP A 1 86 ? 8.399 -8.959 -7.264 1.00 95.81 86 TRP A C 1
ATOM 704 O O . TRP A 1 86 ? 9.588 -8.791 -6.995 1.00 95.81 86 TRP A O 1
ATOM 714 N N . SER A 1 87 ? 7.993 -9.388 -8.457 1.00 93.88 87 SER A N 1
ATOM 715 C CA . SER A 1 87 ? 8.890 -9.560 -9.600 1.00 93.88 87 SER A CA 1
ATOM 716 C C . SER A 1 87 ? 8.227 -9.119 -10.889 1.00 93.88 87 SER A C 1
ATOM 718 O O . SER A 1 87 ? 7.026 -9.305 -11.090 1.00 93.88 87 SER A O 1
ATOM 720 N N . THR A 1 88 ? 9.041 -8.546 -11.768 1.00 90.38 88 THR A N 1
ATOM 721 C CA . THR A 1 88 ? 8.627 -8.112 -13.097 1.00 90.38 88 THR A CA 1
ATOM 722 C C . THR A 1 88 ? 9.286 -8.990 -14.146 1.00 90.38 88 THR A C 1
ATOM 724 O O . THR A 1 88 ? 10.496 -9.214 -14.114 1.00 90.38 88 THR A O 1
ATOM 727 N N . LEU A 1 89 ? 8.495 -9.448 -15.112 1.00 85.44 89 LEU A N 1
ATOM 728 C CA . LEU A 1 89 ? 9.005 -10.142 -16.285 1.00 85.44 89 LEU A CA 1
ATOM 729 C C . LEU A 1 89 ? 9.315 -9.135 -17.389 1.00 85.44 89 LEU A C 1
ATOM 731 O O . LEU A 1 89 ? 8.458 -8.352 -17.799 1.00 85.44 89 LEU A O 1
ATOM 735 N N . ASN A 1 90 ? 10.538 -9.183 -17.913 1.00 82.62 90 ASN A N 1
ATOM 736 C CA . ASN A 1 90 ? 10.852 -8.487 -19.150 1.00 82.62 90 ASN A CA 1
ATOM 737 C C . ASN A 1 90 ? 10.335 -9.311 -20.335 1.00 82.62 90 ASN A C 1
ATOM 739 O O . ASN A 1 90 ? 11.008 -10.215 -20.824 1.00 82.62 90 ASN A O 1
ATOM 743 N N . ASN A 1 91 ? 9.138 -8.975 -20.811 1.00 74.12 91 ASN A N 1
ATOM 744 C CA . ASN A 1 91 ? 8.517 -9.664 -21.944 1.00 74.12 91 ASN A CA 1
ATOM 745 C C . ASN A 1 91 ? 9.088 -9.235 -23.306 1.00 74.12 91 ASN A C 1
ATOM 747 O O . ASN A 1 91 ? 8.661 -9.751 -24.340 1.00 74.12 91 ASN A O 1
ATOM 751 N N . ARG A 1 92 ? 10.057 -8.307 -23.343 1.00 76.06 92 ARG A N 1
ATOM 752 C CA . ARG A 1 92 ? 10.777 -7.983 -24.577 1.00 76.06 92 ARG A CA 1
ATOM 753 C C . ARG A 1 92 ? 11.733 -9.126 -24.884 1.00 76.06 92 ARG A C 1
ATOM 755 O O . ARG A 1 92 ? 12.880 -9.125 -24.445 1.00 76.06 92 ARG A O 1
ATOM 762 N N . ARG A 1 93 ? 11.261 -10.105 -25.655 1.00 74.94 93 ARG A N 1
ATOM 763 C CA . ARG A 1 93 ? 12.148 -11.082 -26.282 1.00 74.94 93 ARG A CA 1
ATOM 764 C C . ARG A 1 93 ? 13.020 -10.312 -27.281 1.00 74.94 93 ARG A C 1
ATOM 766 O O . ARG A 1 93 ? 12.457 -9.756 -28.227 1.00 74.94 93 ARG A O 1
ATOM 773 N N . PRO A 1 94 ? 14.348 -10.223 -27.086 1.00 79.06 94 PRO A N 1
ATOM 774 C CA . PRO A 1 94 ? 15.197 -9.661 -28.121 1.00 79.06 94 PRO A CA 1
ATOM 775 C C . PRO A 1 94 ? 15.001 -10.493 -29.396 1.00 79.06 94 PRO A C 1
ATOM 777 O O . PRO A 1 94 ? 14.776 -11.708 -29.294 1.00 79.06 94 PRO A O 1
ATOM 780 N N . PRO A 1 95 ? 15.033 -9.873 -30.587 1.00 79.19 95 PRO A N 1
ATOM 781 C CA . PRO A 1 95 ? 15.021 -10.636 -31.825 1.00 79.19 95 PRO A CA 1
ATOM 782 C C . PRO A 1 95 ? 16.143 -11.672 -31.753 1.00 79.19 95 PRO A C 1
ATOM 784 O O . PRO A 1 95 ? 17.268 -11.341 -31.377 1.00 79.19 95 PRO A O 1
ATOM 787 N N . VAL A 1 96 ? 15.820 -12.934 -32.045 1.00 78.44 96 VAL A N 1
ATOM 788 C CA . VAL A 1 96 ? 16.842 -13.976 -32.169 1.00 78.44 96 VAL A CA 1
ATOM 789 C C . VAL A 1 96 ? 17.720 -13.549 -33.341 1.00 78.44 96 VAL A C 1
ATOM 791 O O . VAL A 1 96 ? 17.171 -13.368 -34.432 1.00 78.44 96 VAL A O 1
ATOM 794 N N . PRO A 1 97 ? 19.034 -13.339 -33.151 1.00 76.25 97 PRO A N 1
ATOM 795 C CA . PRO A 1 97 ? 19.920 -13.145 -34.283 1.00 76.25 97 PRO A CA 1
ATOM 796 C C . PRO A 1 97 ? 19.765 -14.370 -35.185 1.00 76.25 97 PRO A C 1
ATOM 798 O O . PRO A 1 97 ? 19.992 -15.496 -34.741 1.00 76.25 97 PRO A O 1
ATOM 801 N N . LEU A 1 98 ? 19.293 -14.164 -36.413 1.00 64.06 98 LEU A N 1
ATOM 802 C CA . LEU A 1 98 ? 19.361 -15.187 -37.447 1.00 64.06 98 LEU A CA 1
ATOM 803 C C . LEU A 1 98 ? 20.847 -15.382 -37.735 1.00 64.06 98 LEU A C 1
ATOM 805 O O . LEU A 1 98 ? 21.447 -14.587 -38.451 1.00 64.06 98 LEU A O 1
ATOM 809 N N . ASP A 1 99 ? 21.455 -16.381 -37.104 1.00 66.25 99 ASP A N 1
ATOM 810 C CA . ASP A 1 99 ? 22.771 -16.835 -37.519 1.00 66.25 99 ASP A CA 1
ATOM 811 C C . ASP A 1 99 ? 22.578 -17.635 -38.808 1.00 66.25 99 ASP A C 1
AT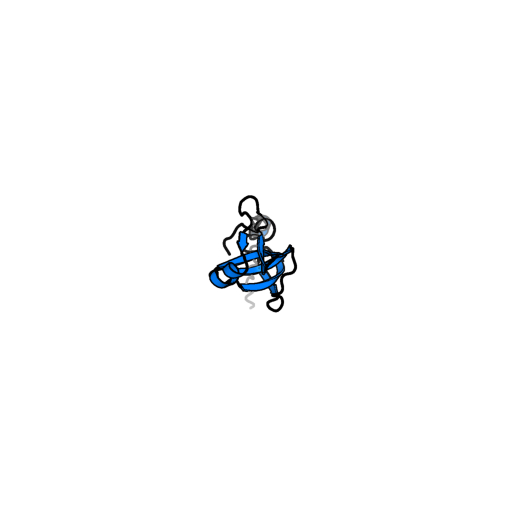OM 813 O O . ASP A 1 99 ? 22.079 -18.764 -38.789 1.00 66.25 99 ASP A O 1
ATOM 817 N N . GLU A 1 100 ? 22.917 -17.023 -39.943 1.00 63.00 100 GLU A N 1
ATOM 818 C CA . GLU A 1 100 ? 22.857 -17.672 -41.255 1.00 63.00 100 GLU A CA 1
ATOM 819 C C . GLU A 1 100 ? 23.681 -18.974 -41.283 1.00 63.00 100 GLU A C 1
ATOM 821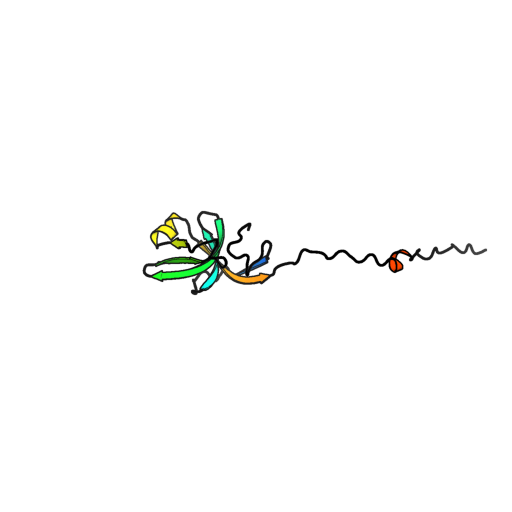 O O . GLU A 1 100 ? 23.333 -19.895 -42.021 1.00 63.00 100 GLU A O 1
ATOM 826 N N . HIS A 1 101 ? 24.695 -19.123 -40.416 1.00 62.84 101 HIS A N 1
ATOM 827 C CA . HIS A 1 101 ? 25.469 -20.362 -40.298 1.00 62.84 101 HIS A CA 1
ATOM 828 C C . HIS A 1 101 ? 24.684 -21.539 -39.693 1.00 62.84 101 HIS A C 1
ATOM 830 O O . HIS A 1 101 ? 25.046 -22.689 -39.943 1.00 62.84 101 HIS A O 1
ATOM 836 N N . LEU A 1 102 ? 23.599 -21.300 -38.944 1.00 58.22 102 LEU A N 1
ATOM 837 C CA . LEU A 1 102 ? 22.766 -22.363 -38.356 1.00 58.22 102 LEU A CA 1
ATOM 838 C C . LEU A 1 102 ? 21.674 -22.878 -39.308 1.00 58.22 102 LEU A C 1
ATOM 840 O O . LEU A 1 102 ? 21.091 -23.931 -39.057 1.00 58.22 102 LEU A O 1
ATOM 844 N N . LEU A 1 103 ? 21.410 -22.170 -40.410 1.00 60.12 103 LEU A N 1
ATOM 845 C CA . LEU A 1 103 ? 20.448 -22.580 -41.443 1.00 60.12 103 LEU A CA 1
ATOM 846 C C . LEU A 1 103 ? 21.032 -23.593 -42.441 1.00 60.12 103 LEU A C 1
ATOM 848 O O . LEU A 1 103 ? 20.287 -24.178 -43.222 1.00 60.12 103 LEU A O 1
ATOM 852 N N . GLY A 1 104 ? 22.349 -23.818 -42.411 1.00 56.38 104 GLY A N 1
ATOM 853 C CA . GLY A 1 104 ? 23.055 -24.722 -43.323 1.00 56.38 104 GLY A CA 1
ATOM 854 C C . GLY A 1 104 ? 23.081 -26.194 -42.902 1.00 56.38 104 GLY A C 1
ATOM 855 O O . GLY A 1 104 ? 23.714 -26.997 -43.586 1.00 56.38 104 GLY A O 1
ATOM 856 N N . TRP A 1 105 ? 22.440 -26.579 -41.791 1.00 55.28 105 TRP A N 1
ATOM 857 C CA . TRP A 1 105 ? 22.394 -27.989 -41.397 1.00 55.28 105 TRP A CA 1
ATOM 858 C C . TRP A 1 105 ? 21.302 -28.730 -42.175 1.00 55.28 105 TRP A C 1
ATOM 860 O O . TRP A 1 105 ? 20.186 -28.930 -41.695 1.00 55.28 105 TRP A O 1
ATOM 870 N N . GLU A 1 106 ? 21.632 -29.177 -43.386 1.00 55.94 106 GLU A N 1
ATOM 871 C CA . GLU A 1 106 ? 20.890 -30.271 -44.006 1.00 55.94 106 GLU A CA 1
ATOM 872 C C . GLU A 1 106 ? 21.186 -31.544 -43.205 1.00 55.94 106 GLU A C 1
ATOM 874 O O . GLU A 1 106 ? 22.316 -32.038 -43.179 1.00 55.94 106 GLU A O 1
ATOM 879 N N . GLY A 1 107 ? 20.186 -32.039 -42.471 1.00 52.81 107 GLY A N 1
ATOM 880 C CA . GLY A 1 107 ? 20.294 -33.286 -41.719 1.00 52.81 107 GLY A CA 1
ATOM 881 C C . GLY A 1 107 ? 20.851 -34.405 -42.603 1.00 52.81 107 GLY A C 1
ATOM 882 O O . GLY A 1 107 ? 20.464 -34.534 -43.765 1.00 52.81 107 GLY A O 1
ATOM 883 N N . SER A 1 108 ? 21.771 -35.208 -42.062 1.00 55.72 108 SER A N 1
ATOM 884 C CA . SER A 1 108 ? 22.366 -36.338 -42.778 1.00 55.72 108 SER A CA 1
ATOM 885 C C . SER A 1 108 ? 21.260 -37.241 -43.330 1.00 55.72 108 SER A C 1
ATOM 887 O O . SER A 1 108 ? 20.560 -37.904 -42.561 1.00 55.72 108 SER A O 1
ATOM 889 N N . LYS A 1 109 ? 21.091 -37.283 -44.655 1.00 53.03 109 LYS A N 1
ATOM 890 C CA . LYS A 1 109 ? 20.292 -38.327 -45.297 1.00 53.03 109 LYS A CA 1
ATOM 891 C C . LYS A 1 109 ? 21.024 -39.645 -45.067 1.00 53.03 109 LYS A C 1
ATOM 893 O O . LYS A 1 109 ? 22.100 -39.850 -45.616 1.00 53.03 109 LYS A O 1
ATOM 898 N N . SER A 1 110 ? 20.464 -40.522 -44.242 1.00 56.91 110 SER A N 1
ATOM 899 C CA . SER A 1 110 ? 20.883 -41.919 -44.212 1.00 56.91 110 SER A CA 1
ATOM 900 C C . SER A 1 110 ? 20.383 -42.576 -45.498 1.00 56.91 110 SER A C 1
ATOM 902 O O . SER A 1 110 ? 19.176 -42.777 -45.654 1.00 56.91 110 SER A O 1
ATOM 904 N N . GLU A 1 111 ? 21.286 -42.867 -46.432 1.00 53.75 111 GLU A N 1
ATOM 905 C CA . GLU A 1 111 ? 20.995 -43.801 -47.519 1.00 53.75 111 GLU A CA 1
ATOM 906 C C . GLU A 1 111 ? 20.752 -45.197 -46.920 1.00 53.75 111 GLU A C 1
ATOM 908 O O . GLU A 1 111 ? 21.508 -45.621 -46.042 1.00 53.75 111 GLU A O 1
ATOM 913 N N . PRO A 1 112 ? 19.701 -45.926 -47.335 1.00 52.25 112 PRO A N 1
ATOM 914 C CA . PRO A 1 112 ? 19.535 -47.307 -46.924 1.00 52.25 112 PRO A CA 1
ATOM 915 C C . PRO A 1 112 ? 20.504 -48.170 -47.738 1.00 52.25 112 PRO A C 1
ATOM 917 O O . PRO A 1 112 ? 20.301 -48.380 -48.933 1.00 52.25 112 PRO A O 1
ATOM 920 N N . GLU A 1 113 ? 21.553 -48.687 -47.097 1.00 55.56 113 GLU A N 1
ATOM 921 C CA . GLU A 1 113 ? 22.326 -49.794 -47.659 1.00 55.56 113 GLU A CA 1
ATOM 922 C C . GLU A 1 113 ? 21.408 -51.021 -47.774 1.00 55.56 113 GLU A C 1
ATOM 924 O O . GLU A 1 113 ? 21.058 -51.667 -46.785 1.00 55.56 113 GLU A O 1
ATOM 929 N N . VAL A 1 114 ? 20.979 -51.334 -48.997 1.00 56.47 114 VAL A N 1
ATOM 930 C CA . VAL A 1 114 ? 20.353 -52.618 -49.329 1.00 56.47 114 VAL A CA 1
ATOM 931 C C . VAL A 1 114 ? 21.477 -53.638 -49.499 1.00 56.47 114 VAL A C 1
ATOM 933 O O . VAL A 1 114 ? 22.136 -53.687 -50.536 1.00 56.47 114 VAL A O 1
ATOM 936 N N . GLY A 1 115 ? 21.736 -54.408 -48.441 1.00 52.56 115 GLY A N 1
ATOM 937 C CA . GLY A 1 115 ? 22.641 -55.555 -48.481 1.00 52.56 115 GLY A CA 1
ATOM 938 C C . GLY A 1 115 ? 22.052 -56.697 -49.317 1.00 52.56 115 GLY A C 1
ATOM 939 O O . GLY A 1 115 ? 20.870 -57.013 -49.176 1.00 52.56 115 GLY A O 1
ATOM 940 N N . ASN A 1 116 ? 22.886 -57.285 -50.180 1.00 46.47 116 ASN A N 1
ATOM 941 C CA . ASN A 1 116 ? 22.634 -58.561 -50.862 1.00 46.47 116 ASN A CA 1
ATOM 942 C C . ASN A 1 116 ? 22.989 -59.745 -49.960 1.00 46.47 116 ASN A C 1
ATOM 944 O O . ASN A 1 116 ? 24.002 -59.632 -49.231 1.00 46.47 116 ASN A O 1
#

Radius of gyration: 26.04 Å; chains: 1; bounding box: 44×72×66 Å